Protein AF-K9DBP3-F1 (afdb_monomer_lite)

Structure (mmCIF, N/CA/C/O backbone):
data_AF-K9DBP3-F1
#
_entry.id   AF-K9DBP3-F1
#
loop_
_atom_site.group_PDB
_atom_site.id
_atom_site.type_symbol
_atom_site.label_atom_id
_atom_site.label_alt_id
_atom_site.label_comp_id
_atom_site.label_asym_id
_atom_site.label_entity_id
_atom_site.label_seq_id
_atom_site.pdbx_PDB_ins_code
_atom_site.Cartn_x
_atom_site.Cartn_y
_atom_site.Cartn_z
_atom_site.occupancy
_atom_site.B_iso_or_equiv
_atom_site.auth_seq_id
_atom_site.auth_comp_id
_atom_site.auth_asym_id
_atom_site.auth_atom_id
_atom_site.pdbx_PDB_model_num
ATOM 1 N N . GLY A 1 1 ? -4.423 9.230 -6.690 1.00 71.31 1 GLY A N 1
ATOM 2 C CA . GLY A 1 1 ? -4.156 8.078 -5.804 1.00 71.31 1 GLY A CA 1
ATOM 3 C C . GLY A 1 1 ? -2.789 7.533 -6.146 1.00 71.31 1 GLY A C 1
ATOM 4 O O . GLY A 1 1 ? -2.480 7.469 -7.329 1.00 71.31 1 GLY A O 1
ATOM 5 N N . ARG A 1 2 ? -1.974 7.166 -5.152 1.00 82.00 2 ARG A N 1
ATOM 6 C CA . ARG A 1 2 ? -0.526 6.969 -5.344 1.00 82.00 2 ARG A CA 1
ATOM 7 C C . ARG A 1 2 ? -0.153 5.905 -6.386 1.00 82.00 2 ARG A C 1
ATOM 9 O O . ARG A 1 2 ? 0.770 6.118 -7.161 1.00 82.00 2 ARG A O 1
ATOM 16 N N . ILE A 1 3 ? -0.913 4.811 -6.471 1.00 84.06 3 ILE A N 1
ATOM 17 C CA . ILE A 1 3 ? -0.723 3.791 -7.516 1.00 84.06 3 ILE A CA 1
ATOM 18 C C . ILE A 1 3 ? -1.021 4.328 -8.925 1.00 84.06 3 ILE A C 1
ATOM 20 O O . ILE A 1 3 ? -0.321 3.994 -9.868 1.00 84.06 3 ILE A O 1
ATOM 24 N N . ASN A 1 4 ? -2.016 5.209 -9.073 1.00 85.44 4 ASN A N 1
ATOM 25 C CA . ASN A 1 4 ? -2.337 5.833 -10.356 1.00 85.44 4 ASN A CA 1
ATOM 26 C C . ASN A 1 4 ? -1.232 6.804 -10.792 1.00 85.44 4 ASN A C 1
ATOM 28 O O . ASN A 1 4 ? -0.877 6.836 -11.960 1.00 85.44 4 ASN A O 1
ATOM 32 N N . GLU A 1 5 ? -0.652 7.560 -9.855 1.00 88.12 5 GLU A N 1
ATOM 33 C CA . GLU A 1 5 ? 0.515 8.409 -10.138 1.00 88.12 5 GLU A CA 1
ATOM 34 C C . GLU A 1 5 ? 1.714 7.575 -10.598 1.00 88.12 5 GLU A C 1
ATOM 36 O O . GLU A 1 5 ? 2.321 7.905 -11.611 1.00 88.12 5 GLU A O 1
ATOM 41 N N . LEU A 1 6 ? 2.007 6.462 -9.913 1.00 88.25 6 LEU A N 1
ATOM 42 C CA . LEU A 1 6 ? 3.090 5.545 -10.284 1.00 88.25 6 LEU A CA 1
ATOM 43 C C . LEU A 1 6 ? 2.932 5.019 -11.718 1.00 88.25 6 LEU A C 1
ATOM 45 O O . LEU A 1 6 ? 3.896 5.015 -12.479 1.00 88.25 6 LEU A O 1
ATOM 49 N N . LEU A 1 7 ? 1.717 4.600 -12.084 1.00 91.81 7 LEU A N 1
ATOM 50 C CA . LEU A 1 7 ? 1.407 4.082 -13.418 1.00 91.81 7 LEU A CA 1
ATOM 51 C C . LEU A 1 7 ? 1.493 5.153 -14.515 1.00 91.81 7 LEU A C 1
ATOM 53 O O . LEU A 1 7 ? 1.821 4.825 -15.647 1.00 91.81 7 LEU A O 1
ATOM 57 N N . GLN A 1 8 ? 1.202 6.416 -14.193 1.00 91.06 8 GLN A N 1
ATOM 58 C CA . GLN A 1 8 ? 1.290 7.533 -15.142 1.00 91.06 8 GLN A CA 1
ATOM 59 C C . GLN A 1 8 ? 2.722 8.065 -15.299 1.00 91.06 8 GLN A C 1
ATOM 61 O O . GLN A 1 8 ? 3.080 8.573 -16.357 1.00 91.06 8 GLN A O 1
ATOM 66 N N . GLN A 1 9 ? 3.543 7.969 -14.250 1.00 92.62 9 GLN A N 1
ATOM 67 C CA . GLN A 1 9 ? 4.913 8.496 -14.232 1.00 92.62 9 GLN A CA 1
ATOM 68 C C . GLN A 1 9 ? 5.962 7.493 -14.719 1.00 92.62 9 GLN A C 1
ATOM 70 O O . GLN A 1 9 ? 7.080 7.890 -15.039 1.00 92.62 9 GLN A O 1
ATOM 75 N N . THR A 1 10 ? 5.617 6.207 -14.771 1.00 91.19 10 THR A N 1
ATOM 76 C CA . THR A 1 10 ? 6.555 5.133 -15.107 1.00 91.19 10 THR A CA 1
ATOM 77 C C . THR A 1 10 ? 6.176 4.516 -16.443 1.00 91.19 10 THR A C 1
ATOM 79 O O . THR A 1 10 ? 5.059 4.032 -16.617 1.00 91.19 10 THR A O 1
ATOM 82 N N . ARG A 1 11 ? 7.112 4.505 -17.394 1.00 92.56 11 ARG A N 1
ATOM 83 C CA . ARG A 1 11 ? 6.979 3.724 -18.625 1.00 92.56 11 ARG A CA 1
ATOM 84 C C . ARG A 1 11 ? 7.504 2.315 -18.361 1.00 92.56 11 ARG A C 1
ATOM 86 O O . ARG A 1 11 ? 8.598 2.176 -17.834 1.00 92.56 11 ARG A O 1
ATOM 93 N N . PHE A 1 12 ? 6.728 1.302 -18.736 1.00 94.06 12 PHE A N 1
ATOM 94 C CA . PHE A 1 12 ? 7.096 -0.102 -18.556 1.00 94.06 12 PHE A CA 1
ATOM 95 C C . PHE A 1 12 ? 7.547 -0.699 -19.880 1.00 94.06 12 PHE A C 1
ATOM 97 O O . PHE A 1 12 ? 6.803 -0.662 -20.864 1.00 94.06 12 PHE A O 1
ATOM 104 N N . ASP A 1 13 ? 8.736 -1.289 -19.888 1.00 92.06 13 ASP A N 1
ATOM 105 C CA . ASP A 1 13 ? 9.298 -1.904 -21.095 1.00 92.06 13 ASP A CA 1
ATOM 106 C C . ASP A 1 13 ? 8.744 -3.314 -21.338 1.00 92.06 13 ASP A C 1
ATOM 108 O O . ASP A 1 13 ? 8.829 -3.857 -22.439 1.00 92.06 13 ASP A O 1
ATOM 112 N N . SER A 1 14 ? 8.138 -3.925 -20.314 1.00 94.31 14 SER A N 1
ATOM 113 C CA . SER A 1 14 ? 7.510 -5.239 -20.426 1.00 94.31 14 SER A CA 1
ATOM 114 C C . SER A 1 14 ? 6.407 -5.464 -19.391 1.00 94.31 14 SER A C 1
ATOM 116 O O . SER A 1 14 ? 6.316 -4.794 -18.361 1.00 94.31 14 SER A O 1
ATOM 118 N N . ARG A 1 15 ? 5.594 -6.502 -19.625 1.00 93.06 15 ARG A N 1
ATOM 119 C CA . ARG A 1 15 ? 4.613 -6.984 -18.642 1.00 93.06 15 ARG A CA 1
ATOM 120 C C . ARG A 1 15 ? 5.271 -7.412 -17.322 1.00 93.06 15 ARG A C 1
ATOM 122 O O . ARG A 1 15 ? 4.692 -7.191 -16.262 1.00 93.06 15 ARG A O 1
ATOM 129 N N . ALA A 1 16 ? 6.448 -8.038 -17.383 1.00 95.25 16 ALA A N 1
ATOM 130 C CA . ALA A 1 16 ? 7.166 -8.511 -16.199 1.00 95.25 16 ALA A CA 1
ATOM 131 C C . ALA A 1 16 ? 7.648 -7.346 -15.321 1.00 95.25 16 ALA A C 1
ATOM 133 O O . ALA A 1 16 ? 7.584 -7.422 -14.092 1.00 95.25 16 ALA A O 1
ATOM 134 N N . ASP A 1 17 ? 8.067 -6.254 -15.956 1.00 93.06 17 ASP A N 1
ATOM 135 C CA . ASP A 1 17 ? 8.491 -5.029 -15.283 1.00 93.06 17 ASP A CA 1
ATOM 136 C C . ASP A 1 17 ? 7.318 -4.336 -14.562 1.00 93.06 17 ASP A C 1
ATOM 138 O O . ASP A 1 17 ? 7.393 -4.045 -13.363 1.00 93.06 17 ASP A O 1
ATOM 142 N N . LEU A 1 18 ? 6.165 -4.217 -15.233 1.00 94.06 18 LEU A N 1
ATOM 143 C CA . LEU A 1 18 ? 4.926 -3.740 -14.606 1.00 94.06 18 LEU A CA 1
ATOM 144 C C . LEU A 1 18 ? 4.533 -4.595 -13.392 1.00 94.06 18 LEU A C 1
ATOM 146 O O . LEU A 1 18 ? 4.238 -4.067 -12.318 1.00 94.06 18 LEU A O 1
ATOM 150 N N . GLN A 1 19 ? 4.550 -5.921 -13.536 1.00 93.88 19 GLN A N 1
ATOM 151 C CA . GLN A 1 19 ? 4.215 -6.834 -12.444 1.00 93.88 19 GLN A CA 1
ATOM 152 C C . GLN A 1 19 ? 5.171 -6.675 -11.254 1.00 93.88 19 GLN A C 1
ATOM 154 O O . GLN A 1 19 ? 4.720 -6.607 -10.110 1.00 93.88 19 GLN A O 1
ATOM 159 N N . THR A 1 20 ? 6.475 -6.577 -11.510 1.00 94.69 20 THR A N 1
ATOM 160 C CA . THR A 1 20 ? 7.492 -6.386 -10.466 1.00 94.69 20 THR A CA 1
ATOM 161 C C . THR A 1 20 ? 7.283 -5.065 -9.731 1.00 94.69 20 THR A C 1
ATOM 163 O O . THR A 1 20 ? 7.278 -5.033 -8.498 1.00 94.69 20 THR A O 1
ATOM 166 N N . THR A 1 21 ? 7.012 -3.992 -10.471 1.00 92.69 21 THR A N 1
ATOM 167 C CA . THR A 1 21 ? 6.732 -2.668 -9.908 1.00 92.69 21 THR A CA 1
ATOM 168 C C . THR A 1 21 ? 5.492 -2.681 -9.017 1.00 92.69 21 THR A C 1
ATOM 170 O O . THR A 1 21 ? 5.534 -2.176 -7.893 1.00 92.69 21 THR A O 1
ATOM 173 N N . LEU A 1 22 ? 4.410 -3.328 -9.456 1.00 91.94 22 LEU A N 1
ATOM 174 C CA . LEU A 1 22 ? 3.194 -3.480 -8.653 1.00 91.94 22 LEU A CA 1
ATOM 175 C C . LEU A 1 22 ? 3.427 -4.315 -7.386 1.00 91.94 22 LEU A C 1
ATOM 177 O O . LEU A 1 22 ? 2.923 -3.961 -6.320 1.00 91.94 22 LEU A O 1
ATOM 181 N N . MET A 1 23 ? 4.214 -5.392 -7.467 1.00 90.50 23 MET A N 1
ATOM 182 C CA . MET A 1 23 ? 4.570 -6.204 -6.296 1.00 90.50 23 MET A CA 1
ATOM 183 C C . MET A 1 23 ? 5.414 -5.418 -5.289 1.00 90.50 23 MET A C 1
ATOM 185 O O . MET A 1 23 ? 5.179 -5.514 -4.083 1.00 90.50 23 MET A O 1
ATOM 189 N N . ASN A 1 24 ? 6.363 -4.613 -5.765 1.00 88.31 24 ASN A N 1
ATOM 190 C CA . ASN A 1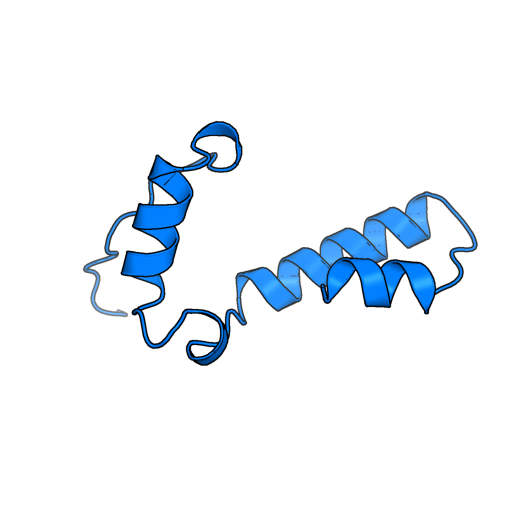 24 ? 7.184 -3.754 -4.912 1.00 88.31 24 ASN A CA 1
ATOM 191 C C . ASN A 1 24 ? 6.349 -2.650 -4.258 1.00 88.31 24 ASN A C 1
ATOM 193 O O . ASN A 1 24 ? 6.464 -2.431 -3.052 1.00 88.31 24 ASN A O 1
ATOM 197 N N . TYR A 1 25 ? 5.458 -2.016 -5.025 1.00 86.44 25 TYR A N 1
ATOM 198 C CA . TYR A 1 25 ? 4.503 -1.042 -4.504 1.00 86.44 25 TYR A CA 1
ATOM 199 C C . TYR A 1 25 ? 3.639 -1.651 -3.394 1.00 86.44 25 TYR A C 1
ATOM 201 O O . TYR A 1 25 ? 3.534 -1.080 -2.309 1.00 86.44 25 TYR A O 1
ATOM 209 N N . LEU A 1 26 ? 3.079 -2.840 -3.633 1.00 83.25 26 LEU A N 1
ATOM 210 C CA . LEU A 1 26 ? 2.256 -3.552 -2.660 1.00 83.25 26 LEU A CA 1
ATOM 211 C C . LEU A 1 26 ? 3.044 -3.895 -1.388 1.00 83.25 26 LEU A C 1
ATOM 213 O O . LEU A 1 26 ? 2.550 -3.658 -0.290 1.00 83.25 26 LEU A O 1
ATOM 217 N N . LYS A 1 27 ? 4.281 -4.394 -1.508 1.00 81.69 27 LYS A N 1
ATOM 218 C CA . LYS A 1 27 ? 5.141 -4.686 -0.346 1.00 81.69 27 LYS A CA 1
ATOM 219 C C . LYS A 1 27 ? 5.418 -3.441 0.498 1.00 81.69 27 LYS A C 1
ATOM 221 O O . LYS A 1 27 ? 5.271 -3.502 1.720 1.00 81.69 27 LYS A O 1
ATOM 226 N N . LEU A 1 28 ? 5.788 -2.337 -0.154 1.00 79.75 28 LEU A N 1
ATOM 227 C CA . LEU A 1 28 ? 6.137 -1.077 0.501 1.00 79.75 28 LEU A CA 1
ATOM 228 C C . LEU A 1 28 ? 4.931 -0.474 1.231 1.00 79.75 28 LEU A C 1
ATOM 230 O O . LEU A 1 28 ? 5.008 -0.148 2.414 1.00 79.75 28 LEU A O 1
ATOM 234 N N . TYR A 1 29 ? 3.799 -0.366 0.538 1.00 71.50 29 TYR A N 1
ATOM 235 C CA . TYR A 1 29 ? 2.630 0.337 1.063 1.00 71.50 29 TYR A CA 1
ATOM 236 C C . TYR A 1 29 ? 1.727 -0.519 1.954 1.00 71.50 29 TYR A C 1
ATOM 238 O O . TYR A 1 29 ? 1.007 0.047 2.771 1.00 71.50 29 TYR A O 1
ATOM 246 N N . ASN A 1 30 ? 1.797 -1.854 1.887 1.00 70.12 30 ASN A N 1
ATOM 247 C CA . ASN A 1 30 ? 1.112 -2.694 2.876 1.00 70.12 30 ASN A CA 1
ATOM 248 C C . ASN A 1 30 ? 1.728 -2.565 4.277 1.00 70.12 30 ASN A C 1
ATOM 250 O O . ASN A 1 30 ? 1.005 -2.689 5.260 1.00 70.12 30 ASN A O 1
ATOM 254 N N . HIS A 1 31 ? 3.039 -2.315 4.382 1.00 64.31 31 HIS A N 1
ATOM 255 C CA . HIS A 1 31 ? 3.708 -2.127 5.676 1.00 64.31 31 HIS A CA 1
ATOM 256 C C . HIS A 1 31 ? 3.683 -0.668 6.140 1.00 64.31 31 HIS A C 1
ATOM 258 O O . HIS A 1 31 ? 3.582 -0.399 7.333 1.00 64.31 31 HIS A O 1
ATOM 264 N N . HIS A 1 32 ? 3.748 0.284 5.207 1.00 64.44 32 HIS A N 1
ATOM 265 C CA . HIS A 1 32 ? 3.740 1.714 5.507 1.00 64.44 32 HIS A CA 1
ATOM 266 C C . HIS A 1 32 ? 2.374 2.318 5.187 1.00 64.44 32 HIS A C 1
ATOM 268 O O . HIS A 1 32 ? 2.237 3.087 4.238 1.00 64.44 32 HIS A O 1
ATOM 274 N N . ILE A 1 33 ? 1.359 1.988 5.989 1.00 65.31 33 ILE A N 1
ATOM 275 C CA . ILE A 1 33 ? 0.082 2.711 5.968 1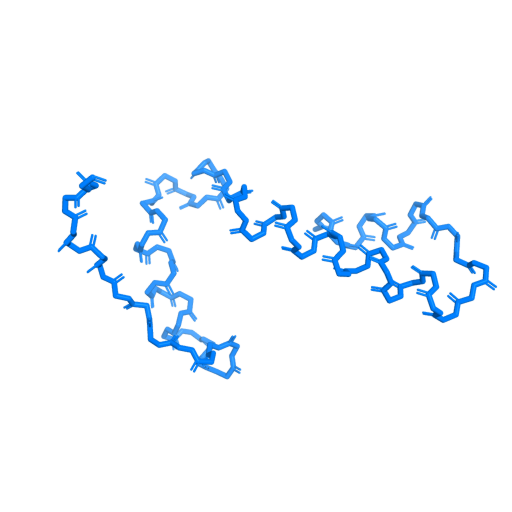.00 65.31 33 ILE A CA 1
ATOM 276 C C . ILE A 1 33 ? 0.221 3.912 6.919 1.00 65.31 33 ILE A C 1
ATOM 278 O O . ILE A 1 33 ? 0.128 3.737 8.137 1.00 65.31 33 ILE A O 1
ATOM 282 N N . PRO A 1 34 ? 0.478 5.139 6.423 1.00 64.62 34 PRO A N 1
ATOM 283 C CA . PRO A 1 34 ? 0.587 6.301 7.293 1.00 64.62 34 PRO A CA 1
ATOM 284 C C . PRO A 1 34 ? -0.759 6.580 7.970 1.00 64.62 34 PRO A C 1
ATOM 286 O O . PRO A 1 34 ? -1.768 6.782 7.299 1.00 64.62 34 PRO A O 1
ATOM 289 N N . GLN A 1 35 ? -0.765 6.670 9.302 1.00 60.62 35 GLN A N 1
ATOM 290 C CA . GLN A 1 35 ? -1.982 6.901 10.097 1.00 60.62 35 GLN A CA 1
ATOM 291 C C . GLN A 1 35 ? -2.716 8.204 9.735 1.00 60.62 35 GLN A C 1
ATOM 293 O O . GLN A 1 35 ? -3.934 8.286 9.849 1.00 60.62 35 GLN A O 1
ATOM 298 N N . ARG A 1 36 ? -2.003 9.218 9.220 1.00 61.66 36 ARG A N 1
ATOM 299 C CA . ARG A 1 36 ? -2.620 10.460 8.715 1.00 61.66 36 ARG A CA 1
ATOM 300 C C . ARG A 1 36 ? -3.534 10.235 7.510 1.00 61.66 36 ARG A C 1
ATOM 302 O O . ARG A 1 36 ? -4.492 10.976 7.340 1.00 61.66 36 ARG A O 1
ATOM 309 N N . ALA A 1 37 ? -3.264 9.216 6.697 1.00 65.12 37 ALA A N 1
ATOM 310 C CA . ALA A 1 37 ? -4.121 8.854 5.570 1.00 65.12 37 ALA A CA 1
ATOM 311 C C . ALA A 1 37 ? -5.388 8.092 6.007 1.00 65.12 37 ALA A C 1
ATOM 313 O O . ALA A 1 37 ? -6.216 7.762 5.163 1.00 65.12 37 ALA A O 1
ATOM 314 N N . LEU A 1 38 ? -5.537 7.812 7.307 1.00 70.44 38 LEU A N 1
ATOM 315 C CA . LEU A 1 38 ? -6.654 7.069 7.889 1.00 70.44 38 LEU A CA 1
ATOM 316 C C . LEU A 1 38 ? -7.643 7.967 8.643 1.00 70.44 38 LEU A C 1
ATOM 318 O O . LEU A 1 38 ? -8.383 7.467 9.480 1.00 70.44 38 LEU A O 1
ATOM 322 N N . ASP A 1 39 ? -7.657 9.277 8.379 1.00 73.75 39 ASP A N 1
ATOM 323 C CA . ASP A 1 39 ? -8.588 10.222 9.021 1.00 73.75 39 ASP A CA 1
ATOM 324 C C . ASP A 1 39 ? -8.473 10.220 10.560 1.00 73.75 39 ASP A C 1
ATOM 326 O O . ASP A 1 39 ? -9.457 10.171 11.292 1.00 73.7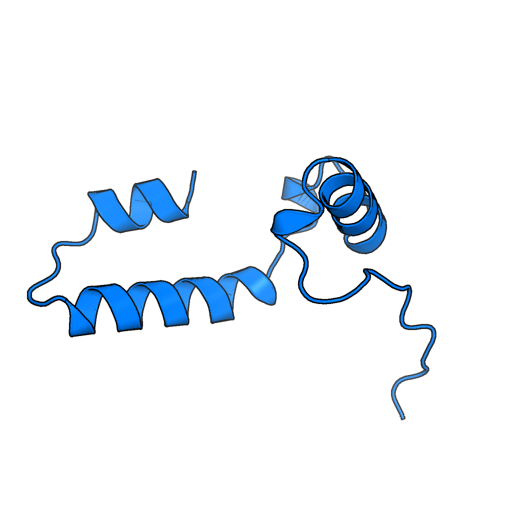5 39 ASP A O 1
ATOM 330 N N . ALA A 1 40 ? -7.230 10.159 11.055 1.00 70.06 40 ALA A N 1
ATOM 331 C CA . ALA A 1 40 ? -6.889 9.990 12.473 1.00 70.06 40 ALA A CA 1
ATOM 332 C C . ALA A 1 40 ? -7.448 8.711 13.140 1.00 70.06 40 ALA A C 1
ATOM 334 O O . ALA A 1 40 ? -7.352 8.557 14.359 1.00 70.06 40 ALA A O 1
ATOM 335 N N . LYS A 1 41 ? -7.977 7.756 12.365 1.00 73.31 41 LYS A N 1
ATOM 336 C CA . LYS A 1 41 ? -8.362 6.435 12.868 1.00 73.31 41 LYS A CA 1
ATOM 337 C C . LYS A 1 41 ? -7.130 5.566 13.061 1.00 73.31 41 LYS A C 1
ATOM 339 O O . LYS A 1 41 ? -6.153 5.636 12.312 1.00 73.31 41 LYS A O 1
ATOM 344 N N . THR A 1 42 ? -7.197 4.687 14.054 1.00 76.25 42 THR A N 1
ATOM 345 C CA . THR A 1 42 ? -6.168 3.665 14.225 1.00 76.25 42 THR A CA 1
ATOM 346 C C . THR A 1 42 ? -6.165 2.730 13.005 1.00 76.25 42 THR A C 1
ATOM 348 O O . THR A 1 42 ? -7.234 2.448 12.449 1.00 76.25 42 THR A O 1
ATOM 351 N N . PRO A 1 43 ? -4.997 2.206 12.585 1.00 74.38 43 PRO A N 1
ATOM 352 C CA . PRO A 1 43 ? -4.897 1.269 11.463 1.00 74.38 43 PRO A CA 1
ATOM 353 C C . PRO A 1 43 ? -5.893 0.115 11.535 1.00 74.38 43 PRO A C 1
ATOM 355 O O . PRO A 1 43 ? -6.517 -0.234 10.537 1.00 74.38 43 PRO A O 1
ATOM 358 N N . ILE A 1 44 ? -6.107 -0.426 12.734 1.00 79.06 44 ILE A N 1
ATOM 359 C CA . ILE A 1 44 ? -7.037 -1.531 1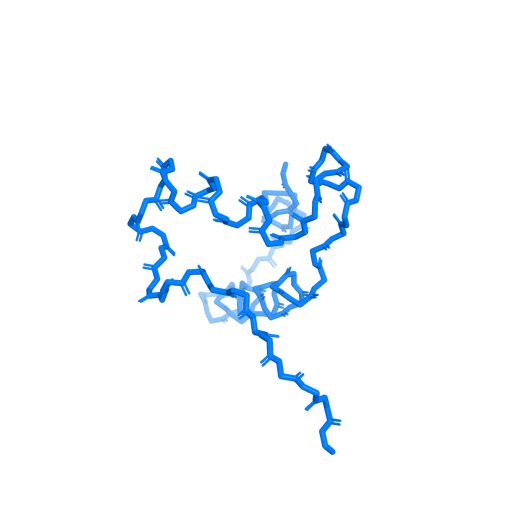2.939 1.00 79.06 44 ILE A CA 1
ATOM 360 C C . ILE A 1 44 ? -8.500 -1.130 12.719 1.00 79.06 44 ILE A C 1
ATOM 362 O O . ILE A 1 44 ? -9.258 -1.899 12.130 1.00 79.06 44 ILE A O 1
ATOM 366 N N . LEU A 1 45 ? -8.901 0.073 13.142 1.00 80.44 45 LEU A N 1
ATOM 367 C CA . LEU A 1 45 ? -10.266 0.559 12.954 1.00 80.44 45 LEU A CA 1
ATOM 368 C C . LEU A 1 45 ? -10.549 0.810 11.470 1.00 80.44 45 LEU A C 1
ATOM 370 O O . LEU A 1 45 ? -11.573 0.361 10.959 1.00 80.44 45 LEU A O 1
ATOM 374 N N . ALA A 1 46 ? -9.610 1.439 10.759 1.00 82.19 46 ALA A N 1
ATOM 375 C CA . ALA A 1 46 ? -9.728 1.664 9.320 1.00 82.19 46 ALA A CA 1
ATOM 376 C C . ALA A 1 46 ? -9.814 0.343 8.532 1.00 82.19 46 ALA A C 1
ATOM 378 O O . ALA A 1 46 ? -10.661 0.201 7.650 1.00 82.19 46 ALA A O 1
ATOM 379 N N . LEU A 1 47 ? -8.994 -0.652 8.890 1.00 82.38 47 LEU A N 1
ATOM 380 C CA . LEU A 1 47 ? -9.038 -1.980 8.275 1.00 82.38 47 LEU A CA 1
ATOM 381 C C . LEU A 1 47 ? -10.372 -2.698 8.543 1.00 82.38 47 LEU A C 1
ATOM 383 O O . LEU A 1 47 ? -10.935 -3.278 7.615 1.00 82.38 47 LEU A O 1
ATOM 387 N N . LYS A 1 48 ? -10.915 -2.625 9.768 1.00 84.50 48 LYS A N 1
ATOM 388 C CA . LYS A 1 48 ? -12.240 -3.184 10.104 1.00 84.50 48 LYS A CA 1
ATOM 389 C C . LYS A 1 48 ? -13.357 -2.523 9.282 1.00 84.50 48 LYS A C 1
ATOM 391 O O . LYS A 1 48 ? -14.211 -3.222 8.742 1.00 84.50 48 LYS A O 1
ATOM 396 N N . GLU A 1 49 ? -13.336 -1.198 9.133 1.00 87.12 49 GLU A N 1
ATOM 397 C CA . GLU A 1 49 ? -14.316 -0.468 8.314 1.00 87.12 49 GLU A CA 1
ATOM 398 C C . GLU A 1 49 ? -14.216 -0.817 6.823 1.00 87.12 49 GLU A C 1
ATOM 400 O O . GLU A 1 49 ? -15.235 -1.001 6.152 1.00 87.12 49 GLU A O 1
ATOM 405 N N . TRP A 1 50 ? -13.001 -0.920 6.281 1.00 87.00 50 TRP A N 1
ATOM 406 C CA . TRP A 1 50 ? -12.804 -1.329 4.891 1.00 87.00 50 TRP A CA 1
ATOM 407 C C . TRP A 1 50 ? -13.235 -2.768 4.648 1.00 87.00 50 TRP A C 1
ATOM 409 O O . TRP A 1 50 ? -13.851 -3.033 3.618 1.00 87.00 50 TRP A O 1
ATOM 419 N N . GLN A 1 51 ? -13.001 -3.666 5.604 1.00 86.88 51 GLN A N 1
ATOM 420 C CA . GLN A 1 51 ? -13.472 -5.042 5.508 1.00 86.88 51 GLN A CA 1
ATOM 421 C C . GLN A 1 51 ? -15.003 -5.124 5.437 1.00 86.88 51 GLN A C 1
ATOM 423 O O . GLN A 1 51 ? -15.531 -5.946 4.695 1.00 86.88 51 GLN A O 1
ATOM 428 N N . GLN A 1 52 ? -15.725 -4.260 6.157 1.00 88.00 52 GLN A N 1
ATOM 429 C CA . GLN A 1 52 ? -17.189 -4.196 6.072 1.00 88.00 52 GLN A CA 1
ATOM 430 C C . GLN A 1 52 ? -17.675 -3.640 4.727 1.00 88.00 52 GLN A C 1
ATOM 432 O O . GLN A 1 52 ? -18.655 -4.131 4.175 1.00 88.00 52 GLN A O 1
ATOM 437 N N . LYS A 1 53 ? -16.997 -2.616 4.193 1.00 89.06 53 LYS A N 1
ATOM 438 C CA . LYS A 1 53 ? -17.383 -1.958 2.932 1.00 89.06 53 LYS A CA 1
ATOM 439 C C . LYS A 1 53 ? -17.042 -2.784 1.691 1.00 89.06 53 LYS A C 1
ATOM 441 O O . LYS A 1 53 ? -17.726 -2.655 0.679 1.00 89.06 53 LYS A O 1
ATOM 446 N N . ARG A 1 54 ? -15.944 -3.541 1.740 1.00 86.44 54 ARG A N 1
ATOM 447 C CA . ARG A 1 54 ? -15.351 -4.273 0.610 1.00 86.44 54 ARG A CA 1
ATOM 448 C C . ARG A 1 54 ? -14.786 -5.623 1.070 1.00 86.44 54 ARG A C 1
ATOM 450 O O . ARG A 1 54 ? -13.565 -5.812 1.041 1.00 86.44 54 ARG A O 1
ATOM 457 N N . PRO A 1 55 ? -15.631 -6.557 1.538 1.00 87.44 55 PRO A N 1
ATOM 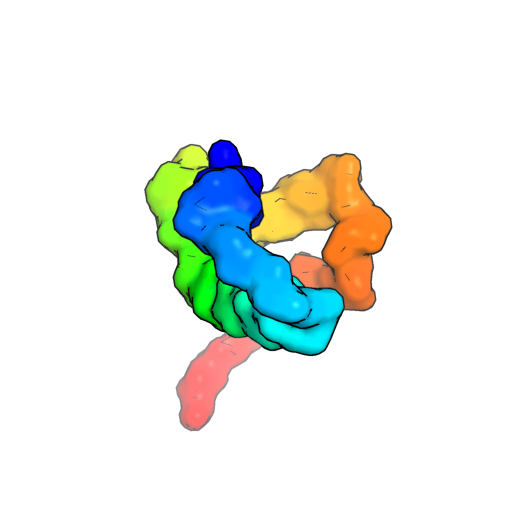458 C CA . PRO A 1 55 ? -15.171 -7.846 2.055 1.00 87.44 55 PRO A CA 1
ATOM 459 C C . PRO A 1 55 ? -14.398 -8.671 1.016 1.00 87.44 55 PRO A C 1
ATOM 461 O O . PRO A 1 55 ? -13.507 -9.429 1.389 1.00 87.44 55 PRO A O 1
ATOM 464 N N . GLU A 1 56 ? -14.675 -8.486 -0.276 1.00 87.38 56 GLU A N 1
ATOM 465 C CA . GLU A 1 56 ? -14.025 -9.176 -1.395 1.00 87.38 56 GLU A CA 1
ATOM 466 C C . GLU A 1 56 ? -12.519 -8.891 -1.517 1.00 87.38 56 GLU A C 1
ATOM 468 O O . GLU A 1 56 ? -11.785 -9.685 -2.103 1.00 87.38 56 GLU A O 1
ATOM 473 N N . LEU A 1 57 ? -12.043 -7.778 -0.947 1.00 81.62 57 LEU A N 1
ATOM 474 C CA . LEU A 1 57 ? -10.625 -7.405 -0.957 1.00 81.62 57 LEU A CA 1
ATOM 475 C C . LEU A 1 57 ? -9.825 -8.072 0.172 1.00 81.62 57 LEU A C 1
ATOM 477 O O . LEU A 1 57 ? -8.594 -8.019 0.172 1.00 81.62 57 LEU A O 1
ATOM 481 N N . PHE A 1 58 ? -10.502 -8.692 1.142 1.00 82.38 58 PHE A N 1
ATOM 482 C CA . PHE A 1 58 ? -9.877 -9.262 2.330 1.00 82.38 58 PHE A CA 1
ATOM 483 C C . PHE A 1 58 ? -9.832 -10.784 2.243 1.00 82.38 58 PHE A C 1
ATOM 485 O O . PHE A 1 58 ? -10.835 -11.470 2.404 1.00 82.38 58 PHE A O 1
ATOM 492 N N . VAL A 1 59 ? -8.624 -11.327 2.076 1.00 82.19 59 VAL A N 1
ATOM 493 C CA . VAL A 1 59 ? -8.391 -12.781 2.143 1.00 82.19 59 VAL A CA 1
ATOM 494 C C . VAL A 1 59 ? -8.449 -13.288 3.591 1.00 82.19 59 VAL A C 1
ATOM 496 O O . VAL A 1 59 ? -8.836 -14.425 3.848 1.00 82.19 59 VAL A O 1
ATOM 499 N N . LYS A 1 60 ? -8.067 -12.447 4.560 1.00 82.62 60 LYS A N 1
ATOM 500 C CA . LYS A 1 60 ? -8.053 -12.766 5.994 1.00 82.62 60 LYS A CA 1
ATOM 501 C C . LYS A 1 60 ? -8.892 -11.764 6.773 1.00 82.62 60 LYS A C 1
ATOM 503 O O . LYS A 1 60 ? -8.996 -10.601 6.388 1.00 82.62 60 LYS A O 1
ATOM 508 N N . ARG A 1 61 ? -9.454 -12.214 7.899 1.00 79.88 61 ARG A N 1
ATOM 509 C CA . ARG A 1 61 ? -10.144 -11.315 8.826 1.00 79.88 61 ARG A 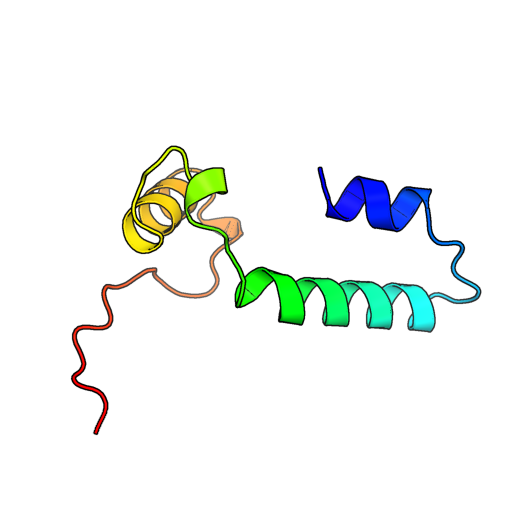CA 1
ATOM 510 C C . ARG A 1 61 ? -9.162 -10.343 9.460 1.00 79.88 61 ARG A C 1
ATOM 512 O O . ARG A 1 61 ? -8.058 -10.734 9.824 1.00 79.88 61 ARG A O 1
ATOM 519 N N . VAL A 1 62 ? -9.598 -9.099 9.613 1.00 80.44 62 VAL A N 1
ATOM 520 C CA . VAL A 1 62 ? -8.871 -8.093 10.380 1.00 80.44 62 VAL A CA 1
ATOM 521 C C . VAL A 1 62 ? -9.136 -8.367 11.858 1.00 80.44 62 VAL A C 1
ATOM 523 O O . VAL A 1 62 ? -10.273 -8.261 12.316 1.00 80.44 62 VAL A O 1
ATOM 526 N N . TYR A 1 63 ? -8.105 -8.740 12.608 1.00 73.62 63 TYR A N 1
ATOM 527 C CA . TYR A 1 63 ? -8.186 -8.964 14.051 1.00 73.62 63 TYR A CA 1
ATOM 528 C C . TYR A 1 63 ? -7.131 -8.132 14.775 1.00 73.62 63 TYR A C 1
ATOM 530 O O . TYR A 1 63 ? -6.073 -7.829 14.226 1.00 73.62 63 TYR A O 1
ATOM 538 N N . GLU A 1 64 ? -7.436 -7.740 16.010 1.00 66.62 64 GLU A N 1
ATOM 539 C CA . GLU A 1 64 ? -6.437 -7.155 16.900 1.00 66.62 64 GLU A CA 1
ATOM 540 C C . GLU A 1 64 ? -5.456 -8.261 17.265 1.00 66.62 64 GLU A C 1
ATOM 542 O O . GLU A 1 64 ? -5.826 -9.239 17.915 1.00 66.62 64 GLU A O 1
ATOM 547 N N . GLN A 1 65 ? -4.212 -8.143 16.805 1.00 63.81 65 GLN A N 1
ATOM 548 C CA . GLN A 1 65 ? -3.156 -9.024 17.275 1.00 63.81 65 GLN A CA 1
ATOM 549 C C . GLN A 1 65 ? -2.773 -8.575 18.687 1.00 63.81 65 GLN A C 1
ATOM 551 O O . GLN A 1 65 ? -1.837 -7.807 18.882 1.00 63.81 65 GLN A O 1
ATOM 556 N N . ALA A 1 66 ? -3.548 -9.020 19.676 1.00 55.34 66 ALA A N 1
ATOM 557 C CA . ALA A 1 66 ? -3.190 -8.917 21.083 1.00 55.34 66 ALA A CA 1
ATOM 558 C C . ALA A 1 66 ? -2.084 -9.944 21.365 1.00 55.34 66 ALA A C 1
ATOM 560 O O . ALA A 1 66 ? -2.343 -11.059 21.812 1.00 55.34 66 ALA A O 1
ATOM 561 N N . GLY A 1 67 ? -0.849 -9.600 21.011 1.00 49.72 67 GLY A N 1
ATOM 562 C CA . GLY A 1 67 ? 0.319 -10.435 21.252 1.00 49.72 67 GLY A CA 1
ATOM 563 C C . GLY A 1 67 ? 1.502 -9.558 21.610 1.00 49.72 67 GLY A C 1
ATOM 564 O O . GLY A 1 67 ? 1.931 -8.754 20.792 1.00 49.72 67 GLY A O 1
ATOM 565 N N . LEU A 1 68 ? 1.985 -9.711 22.843 1.00 52.62 68 LEU A N 1
ATOM 566 C CA . LEU A 1 68 ? 3.276 -9.211 23.302 1.00 52.62 68 LEU A CA 1
ATOM 567 C C . LEU A 1 68 ? 4.347 -9.675 22.299 1.00 52.62 68 LEU A C 1
ATOM 569 O O . LEU A 1 68 ? 4.438 -10.881 22.050 1.00 52.62 68 LEU A O 1
ATOM 573 N N . ASP A 1 69 ? 5.130 -8.755 21.731 1.00 51.09 69 ASP A N 1
ATOM 574 C CA . ASP A 1 69 ? 6.393 -9.129 21.091 1.00 51.09 69 ASP A CA 1
ATOM 575 C C . ASP A 1 69 ? 7.207 -9.926 22.126 1.00 51.09 69 ASP A C 1
ATOM 577 O O . ASP A 1 69 ? 7.438 -9.450 23.242 1.00 51.09 69 ASP A O 1
ATOM 581 N N . ARG A 1 70 ? 7.539 -11.177 21.795 1.00 43.78 70 ARG A N 1
ATOM 582 C CA . ARG A 1 70 ? 8.500 -11.988 22.550 1.00 43.78 70 ARG A CA 1
ATOM 583 C C . ARG A 1 70 ? 9.883 -11.800 21.963 1.00 43.78 70 ARG A C 1
ATOM 585 O O . ARG A 1 70 ? 9.976 -11.815 20.717 1.00 43.78 70 ARG A O 1
#

Radius of gyration: 15.34 Å; chains: 1; bounding box: 27×23×44 Å

Secondary structure (DSSP, 8-state):
-HHHHHHHH---SSHHHHHHHHHHHHHHHHH---GGGGTT--HHHHHHHHHHH-GGG-SS----------

Organism: NCBI:txid883126

Sequence (70 aa):
GRINELLQQTRFDSRADLQTTLMNYLKLYNHHIPQRALDAKTPILALKEWQQKRPELFVKRVYEQAGLDR

Foldseek 3Di:
DVVVVVVVVDDDPDPVRVVVVVVVVCVVCVVDPDCVVQVVDDPLVSQQVCCVVCVVVDPDDRDPPPDDDD

pLDDT: mean 79.67, std 12.53, range [43.78, 95.25]